Protein AF-A0A357AG56-F1 (afdb_monomer)

Foldseek 3Di:
DALVVLLQQLVVLVVVLVVLVVVLVVLVVVLVVLVVVQDDDDDDDPVSVVVNVVSVVVNVVSVVVSVVSVVVNVVSLVVNLVLLVPQPDPLLSLLSCCCRVVVDDLVVSCVVVVHDSVVSVVSPVVSSVSSRVVVVVD

Sequence (138 aa):
MTAKDFLKQYHDANLETDAKIEQIRRLHERATQTTQVITPDRVQSNGEQDKLSKIASEAVDLERELYDSLERLDQVRRQVSNAIEKIKSPTYRTLLELRYINENTWEEIAVKMHYHYRWVLELHGRALQEVEKLKTQH

Secondary structure (DSSP, 8-state):
--HHHHHHHHHHHHHHHHHHHHHHHHHHHHHHHHHHHH-SSS---HHHHHHHHHHHHHHHHHHHHHHHHHHHHHHHHHHHHHHHHT-S-HHHHHHHHHHHTS---HHHHHHHTT--HHHHHHHHHHHHHHHHHHHHT-

pLDDT: mean 90.55, std 11.66, range [50.31, 98.5]

Mean predicted aligned error: 5.81 Å

Solvent-accessible surface area (backbone atoms only — not comparable to full-atom values): 7592 Å² total; per-residue (Å²): 131,53,46,66,58,59,46,43,46,36,50,55,34,46,53,53,36,54,51,44,52,52,50,53,52,52,50,51,52,51,52,50,55,54,52,62,74,59,61,84,93,56,86,85,50,78,73,57,58,54,51,54,51,51,54,53,53,53,47,55,51,51,52,51,52,39,52,56,33,50,53,50,30,54,52,42,43,51,54,44,51,56,56,42,68,69,46,86,50,64,71,41,32,54,53,48,44,40,44,45,73,66,64,42,53,67,66,56,46,13,62,76,69,74,43,56,55,72,54,47,56,53,49,46,56,54,38,41,53,54,48,39,56,64,63,72,76,111

Nearest PDB structures (foldseek):
  1or7-assembly3_B  TM=4.246E-01  e=2.820E-01  Escherichia coli
  5dac-assembly1_B  TM=7.002E-01  e=2.884E+00  Thermochaetoides thermophila DSM 1495
  5m48-assembly1_A-2  TM=5.807E-01  e=3.044E+00  Saccharomyces cerevisiae S288C
  8cqn-assembly1_B  TM=5.072E-01  e=8.055E+00  Borreliella burgdorferi B31

Radius of gyration: 22.62 Å; Cα contacts (8 Å, |Δi|>4): 94; chains: 1; bounding box: 55×21×67 Å

Structure (mmCIF, N/CA/C/O backbone):
data_AF-A0A357AG56-F1
#
_entry.id   AF-A0A357AG56-F1
#
loop_
_atom_site.group_PDB
_atom_site.id
_atom_site.type_symbol
_atom_site.label_atom_id
_atom_site.label_alt_id
_atom_site.label_comp_id
_atom_site.label_asym_id
_atom_site.label_entity_id
_atom_site.label_seq_id
_atom_site.pdbx_PDB_ins_code
_atom_site.Cartn_x
_atom_site.Cartn_y
_atom_site.Cartn_z
_atom_site.occupancy
_atom_site.B_iso_or_equiv
_atom_site.auth_seq_id
_atom_site.auth_comp_id
_atom_site.auth_asym_id
_atom_site.auth_atom_id
_atom_site.pdbx_PDB_model_num
ATOM 1 N N . MET A 1 1 ? -6.177 2.379 -16.677 1.00 78.31 1 MET A N 1
ATOM 2 C CA . MET A 1 1 ? -5.391 2.152 -15.445 1.00 78.31 1 MET A CA 1
ATOM 3 C C . MET A 1 1 ? -3.940 1.916 -15.822 1.00 78.31 1 MET A C 1
ATOM 5 O O . MET A 1 1 ? -3.678 0.930 -16.507 1.00 78.31 1 MET A O 1
ATOM 9 N N . THR A 1 2 ? -3.022 2.790 -15.404 1.00 93.00 2 THR A N 1
ATOM 10 C CA . THR A 1 2 ? -1.588 2.636 -15.721 1.00 93.00 2 THR A CA 1
ATOM 11 C C . THR A 1 2 ? -0.961 1.474 -14.937 1.00 93.00 2 THR A C 1
ATOM 13 O O . THR A 1 2 ? -1.550 0.974 -13.975 1.00 93.00 2 THR A O 1
ATOM 16 N N . ALA A 1 3 ? 0.229 1.009 -15.326 1.00 93.38 3 ALA A N 1
ATOM 17 C CA . ALA A 1 3 ? 1.021 0.065 -14.533 1.00 93.38 3 ALA A CA 1
ATOM 18 C C . ALA A 1 3 ? 1.276 0.583 -13.110 1.00 93.38 3 ALA A C 1
ATOM 20 O O . ALA A 1 3 ? 1.138 -0.165 -12.147 1.00 93.38 3 ALA A O 1
ATOM 21 N N . LYS A 1 4 ? 1.580 1.879 -12.967 1.00 95.12 4 LYS A N 1
ATOM 22 C CA . LYS A 1 4 ? 1.810 2.503 -11.661 1.00 95.12 4 LYS A CA 1
ATOM 23 C C . LYS A 1 4 ? 0.557 2.469 -10.790 1.00 95.12 4 LYS A C 1
ATOM 25 O O . LYS A 1 4 ? 0.671 2.097 -9.627 1.00 95.12 4 LYS A O 1
ATOM 30 N N . ASP A 1 5 ? -0.602 2.827 -11.344 1.00 95.19 5 ASP A N 1
ATOM 31 C CA . ASP A 1 5 ? -1.872 2.804 -10.604 1.00 95.19 5 ASP A CA 1
ATOM 32 C C . ASP A 1 5 ? -2.223 1.381 -10.176 1.00 95.19 5 ASP A C 1
ATOM 34 O O . ASP A 1 5 ? -2.634 1.164 -9.046 1.00 95.19 5 ASP A O 1
ATOM 38 N N . PHE A 1 6 ? -2.003 0.403 -11.060 1.00 95.06 6 PHE A N 1
ATOM 39 C CA . PHE A 1 6 ? -2.217 -1.009 -10.753 1.00 95.06 6 PHE A CA 1
ATOM 40 C C . PHE A 1 6 ? -1.362 -1.480 -9.571 1.00 95.06 6 PHE A C 1
ATOM 42 O O . PHE A 1 6 ? -1.897 -2.031 -8.616 1.00 95.06 6 PHE A O 1
ATOM 49 N N . LEU A 1 7 ? -0.052 -1.222 -9.603 1.00 95.12 7 LEU A N 1
ATOM 50 C CA . LEU A 1 7 ? 0.849 -1.626 -8.520 1.00 95.12 7 LEU A CA 1
ATOM 51 C C . LEU A 1 7 ? 0.550 -0.881 -7.210 1.00 95.12 7 LEU A C 1
ATOM 53 O O . LEU A 1 7 ? 0.725 -1.437 -6.130 1.00 95.12 7 LEU A O 1
ATOM 57 N N . LYS A 1 8 ? 0.085 0.372 -7.295 1.00 95.62 8 LYS A N 1
ATOM 58 C CA . LYS A 1 8 ? -0.255 1.188 -6.124 1.00 95.62 8 LYS A CA 1
ATOM 59 C C . LYS A 1 8 ? -1.500 0.684 -5.382 1.00 95.62 8 LYS A C 1
ATOM 61 O O . LYS A 1 8 ? -1.611 0.953 -4.192 1.00 95.62 8 LYS A O 1
ATOM 66 N N . GLN A 1 9 ? -2.373 -0.100 -6.019 1.00 95.25 9 GLN A N 1
ATOM 67 C CA . GLN A 1 9 ? -3.568 -0.640 -5.356 1.00 95.25 9 GLN A CA 1
ATOM 68 C C . GLN A 1 9 ? -3.249 -1.383 -4.056 1.00 95.25 9 GLN A C 1
ATOM 70 O O . GLN A 1 9 ? -4.038 -1.314 -3.121 1.00 95.25 9 GLN A O 1
ATOM 75 N N . TYR A 1 10 ? -2.100 -2.066 -3.976 1.00 95.56 10 TYR A N 1
ATOM 76 C CA . TYR A 1 10 ? -1.690 -2.730 -2.739 1.00 95.56 10 TYR A CA 1
ATOM 77 C C . TYR A 1 10 ? -1.470 -1.726 -1.604 1.00 95.56 10 TYR A C 1
ATOM 79 O O . TYR A 1 10 ? -2.005 -1.910 -0.519 1.00 95.56 10 TYR A O 1
ATOM 87 N N . HIS A 1 11 ? -0.743 -0.640 -1.873 1.00 93.75 11 HIS A N 1
ATOM 88 C CA . HIS A 1 11 ? -0.506 0.421 -0.895 1.00 93.75 11 HIS A CA 1
ATOM 89 C C . HIS A 1 11 ? -1.814 1.082 -0.447 1.00 93.75 11 HIS A C 1
ATOM 91 O O . HIS A 1 11 ? -2.025 1.298 0.741 1.00 93.75 11 HIS A O 1
ATOM 97 N N . ASP A 1 12 ? -2.715 1.368 -1.391 1.00 94.38 12 ASP A N 1
ATOM 98 C CA . ASP A 1 12 ? -4.001 1.991 -1.072 1.00 94.38 12 ASP A CA 1
ATOM 99 C C . ASP A 1 12 ? -4.884 1.043 -0.221 1.00 94.38 12 ASP A C 1
ATOM 101 O O . ASP A 1 12 ? -5.502 1.484 0.747 1.00 94.38 12 ASP A O 1
ATOM 105 N N . ALA A 1 13 ? -4.890 -0.265 -0.515 1.00 95.56 13 ALA A N 1
ATOM 106 C CA . ALA A 1 13 ? -5.589 -1.275 0.289 1.00 95.56 13 ALA A CA 1
ATOM 107 C C . ALA A 1 13 ? -4.956 -1.477 1.680 1.00 95.56 13 ALA A C 1
ATOM 109 O O . ALA A 1 13 ? -5.668 -1.713 2.661 1.00 95.56 13 ALA A O 1
ATOM 110 N N . ASN A 1 14 ? -3.629 -1.371 1.777 1.00 95.19 14 ASN A N 1
ATOM 111 C CA . ASN A 1 14 ? -2.909 -1.455 3.045 1.00 95.19 14 ASN A CA 1
ATOM 112 C C . ASN A 1 14 ? -3.276 -0.265 3.943 1.00 95.19 14 ASN A C 1
ATOM 114 O O . ASN A 1 14 ? -3.687 -0.451 5.084 1.00 95.19 14 ASN A O 1
ATOM 118 N N . LEU A 1 15 ? -3.276 0.948 3.379 1.00 94.56 15 LEU A N 1
ATOM 119 C CA . LEU A 1 15 ? -3.680 2.164 4.084 1.00 94.56 15 LEU A CA 1
ATOM 120 C C . LEU A 1 15 ? -5.143 2.115 4.560 1.00 94.56 15 LEU A C 1
ATOM 122 O O . LEU A 1 15 ? -5.448 2.581 5.657 1.00 94.56 15 LEU A O 1
ATOM 126 N N . GLU A 1 16 ? -6.054 1.551 3.758 1.00 95.12 16 GLU A N 1
ATOM 127 C CA . GLU A 1 16 ? -7.451 1.329 4.168 1.00 95.12 16 GLU A CA 1
ATOM 128 C C . GLU A 1 16 ? -7.534 0.393 5.385 1.00 95.12 16 GLU A C 1
ATOM 130 O O . GLU A 1 16 ? -8.270 0.663 6.336 1.00 95.12 16 GLU A O 1
ATOM 135 N N . THR A 1 17 ? -6.753 -0.689 5.368 1.00 96.75 17 THR A N 1
ATOM 136 C CA . THR A 1 17 ? -6.686 -1.666 6.463 1.00 96.75 17 THR A CA 1
ATOM 137 C C . THR A 1 17 ? -6.147 -1.019 7.740 1.00 96.75 17 THR A C 1
ATOM 139 O O . THR A 1 17 ? -6.773 -1.132 8.795 1.00 96.75 17 THR A O 1
ATOM 142 N N . ASP A 1 18 ? -5.050 -0.267 7.643 1.00 96.44 18 ASP A N 1
ATOM 143 C CA . ASP A 1 18 ? -4.455 0.455 8.773 1.00 96.44 18 ASP A CA 1
ATOM 144 C C . ASP A 1 18 ? -5.419 1.487 9.371 1.00 96.44 18 ASP A C 1
ATOM 146 O O . ASP A 1 18 ? -5.539 1.610 10.594 1.00 96.44 18 ASP A O 1
ATOM 150 N N . ALA A 1 19 ? -6.161 2.203 8.520 1.00 96.12 19 ALA A N 1
ATOM 151 C CA . ALA A 1 19 ? -7.167 3.158 8.972 1.00 96.12 19 ALA A CA 1
ATOM 152 C C . ALA A 1 19 ? -8.278 2.474 9.785 1.00 96.12 19 ALA A C 1
ATOM 154 O O . ALA A 1 19 ? -8.673 2.994 10.832 1.00 96.12 19 ALA A O 1
ATOM 155 N N . LYS A 1 20 ? -8.747 1.295 9.354 1.00 96.00 20 LYS A N 1
ATOM 156 C CA . LYS A 1 20 ? -9.758 0.509 10.083 1.00 96.00 20 LYS A CA 1
ATOM 157 C C . LYS A 1 20 ? -9.235 -0.028 11.413 1.00 96.00 20 LYS A C 1
ATOM 159 O O . LYS A 1 20 ? -9.937 0.051 12.422 1.00 96.00 20 LYS A O 1
ATOM 164 N N . ILE A 1 21 ? -7.988 -0.500 11.453 1.00 96.12 21 ILE A N 1
ATOM 165 C CA . ILE A 1 21 ? -7.332 -0.920 12.703 1.00 96.12 21 ILE A CA 1
ATOM 166 C C . ILE A 1 21 ? -7.296 0.244 13.704 1.00 96.12 21 ILE A C 1
ATOM 168 O O . ILE A 1 21 ? -7.650 0.073 14.873 1.00 96.12 21 ILE A O 1
ATOM 172 N N . GLU A 1 22 ? -6.927 1.445 13.253 1.00 96.44 22 GLU A N 1
ATOM 173 C CA . GLU A 1 22 ? -6.896 2.631 14.112 1.00 96.44 22 GLU A CA 1
ATOM 174 C C . GLU A 1 22 ? -8.299 3.057 14.575 1.00 96.44 22 GLU A C 1
ATOM 176 O O . GLU A 1 22 ? -8.468 3.474 15.724 1.00 96.44 22 GLU A O 1
ATOM 181 N N . GLN A 1 23 ? -9.323 2.927 13.727 1.00 95.50 23 GLN A N 1
ATOM 182 C CA . GLN A 1 23 ? -10.715 3.185 14.113 1.00 95.50 23 GLN A CA 1
ATOM 183 C C . GLN A 1 23 ? -11.177 2.245 15.233 1.00 95.50 23 GLN A C 1
ATOM 185 O O . GLN A 1 23 ? -11.703 2.719 16.243 1.00 95.50 23 GLN A O 1
ATOM 190 N N . ILE A 1 24 ? -10.911 0.940 15.109 1.00 94.44 24 ILE A N 1
ATOM 191 C CA . ILE A 1 24 ? -11.213 -0.053 16.153 1.00 94.44 24 ILE A CA 1
ATOM 192 C C . ILE A 1 24 ? -10.452 0.277 17.443 1.00 94.44 24 ILE A 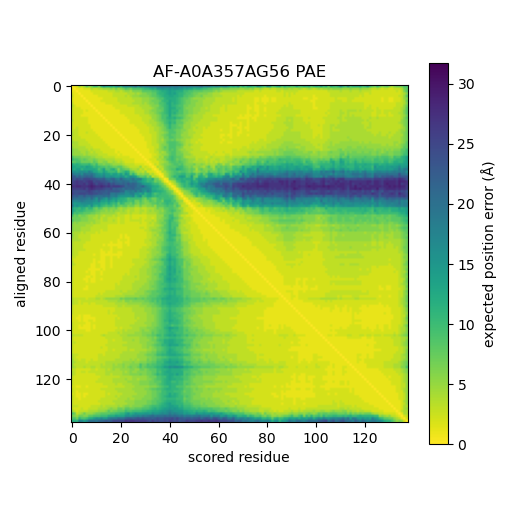C 1
ATOM 194 O O . ILE A 1 24 ? -11.031 0.267 18.532 1.00 94.44 24 ILE A O 1
ATOM 198 N N . ARG A 1 25 ? -9.169 0.653 17.341 1.00 94.31 25 ARG A N 1
ATOM 199 C CA . ARG A 1 25 ? -8.357 1.053 18.502 1.00 94.31 25 ARG A CA 1
ATOM 200 C C . ARG A 1 25 ? -8.993 2.223 19.259 1.00 94.31 25 ARG A C 1
ATOM 202 O O . ARG A 1 25 ? -9.168 2.146 20.475 1.00 94.31 25 ARG A O 1
ATOM 209 N N . ARG A 1 26 ? -9.400 3.279 18.548 1.00 94.12 26 ARG A N 1
ATOM 210 C CA . ARG A 1 26 ? -10.078 4.451 19.136 1.00 94.12 26 ARG A CA 1
ATOM 211 C C . ARG A 1 26 ? -11.436 4.101 19.734 1.00 94.12 26 ARG A C 1
ATOM 213 O O . ARG A 1 26 ? -11.817 4.651 20.769 1.00 94.12 26 ARG A O 1
ATOM 220 N N . LEU A 1 27 ? -12.167 3.183 19.107 1.00 92.88 27 LEU A N 1
ATOM 221 C CA . LEU A 1 27 ? -13.444 2.709 19.624 1.00 92.88 27 LEU A CA 1
ATOM 222 C C . LEU A 1 27 ? -13.269 2.004 20.977 1.00 92.88 27 LEU A C 1
ATOM 224 O O . LEU A 1 27 ? -14.014 2.296 21.916 1.00 92.88 27 LEU A O 1
ATOM 228 N N . HIS A 1 28 ? -12.249 1.152 21.113 1.00 89.25 28 HIS A N 1
ATOM 229 C CA . HIS A 1 28 ? -11.907 0.493 22.378 1.00 89.25 28 HIS A CA 1
ATOM 230 C C . HIS A 1 28 ? -11.472 1.480 23.471 1.00 89.25 28 HIS A C 1
ATOM 232 O O . HIS A 1 28 ? -11.885 1.345 24.629 1.00 89.25 28 HIS A O 1
ATOM 238 N N . GLU A 1 29 ? -10.699 2.511 23.123 1.00 90.31 29 GLU A N 1
ATOM 239 C CA . GLU A 1 29 ? -10.358 3.592 24.056 1.00 90.31 29 GLU A CA 1
ATOM 240 C C . GLU A 1 29 ? -11.621 4.300 24.575 1.00 90.31 29 GLU A C 1
ATOM 242 O O . GLU A 1 29 ? -11.786 4.478 25.786 1.00 90.31 29 GLU A O 1
ATOM 247 N N . ARG A 1 30 ? -12.566 4.625 23.681 1.00 87.88 30 ARG A N 1
ATOM 248 C CA . ARG A 1 30 ? -13.851 5.247 24.044 1.00 87.88 30 ARG A CA 1
ATOM 249 C C . ARG A 1 30 ? -14.714 4.335 24.920 1.00 87.88 30 ARG A C 1
ATOM 251 O O . ARG A 1 30 ? -15.334 4.812 25.874 1.00 87.88 30 ARG A O 1
ATOM 258 N N . ALA A 1 31 ? -14.756 3.036 24.622 1.00 84.69 31 ALA A N 1
ATOM 259 C CA . ALA A 1 31 ? -15.493 2.046 25.410 1.00 84.69 31 ALA A CA 1
ATOM 260 C C . ALA A 1 31 ? -14.959 1.967 26.850 1.00 84.69 31 ALA A C 1
ATOM 262 O O . ALA A 1 31 ? -15.725 1.987 27.818 1.00 84.69 31 ALA A O 1
ATOM 263 N N . THR A 1 32 ? -13.632 1.961 26.991 1.00 82.81 32 THR A N 1
ATOM 264 C CA . THR A 1 32 ? -12.938 1.925 28.284 1.00 82.81 32 THR A CA 1
ATOM 265 C C . THR A 1 32 ? -13.226 3.179 29.107 1.00 82.81 32 THR A C 1
ATOM 267 O O . THR A 1 32 ? -13.623 3.074 30.267 1.00 82.81 32 THR A O 1
ATOM 270 N N . GLN A 1 33 ? -13.104 4.366 28.502 1.00 81.94 33 GLN A N 1
ATOM 271 C CA . GLN A 1 33 ? -13.438 5.638 29.156 1.00 81.94 33 GLN A CA 1
ATOM 272 C C . GLN A 1 33 ? -14.901 5.677 29.610 1.00 81.94 33 GLN A C 1
ATOM 274 O O . GLN A 1 33 ? -15.194 6.071 30.735 1.00 81.94 33 GLN A O 1
ATOM 279 N N . THR A 1 34 ? -15.821 5.217 28.758 1.00 75.06 34 THR A N 1
ATOM 280 C CA . THR A 1 34 ? -17.255 5.167 29.078 1.00 75.06 34 THR A CA 1
ATOM 281 C C . THR A 1 34 ? -17.521 4.250 30.273 1.00 75.06 34 THR A C 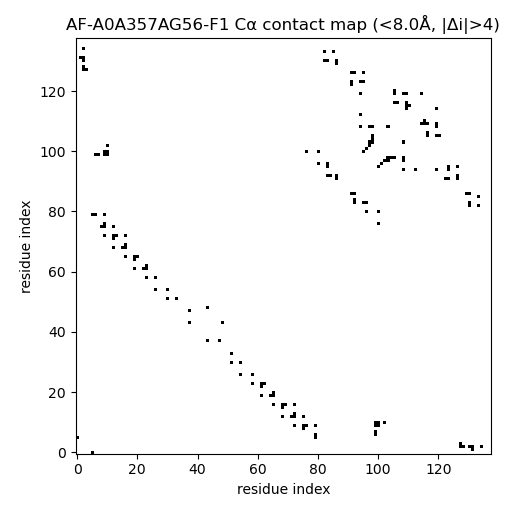1
ATOM 283 O O . THR A 1 34 ? -18.278 4.612 31.166 1.00 75.06 34 THR A O 1
ATOM 286 N N . THR A 1 35 ? -16.853 3.097 30.334 1.00 72.88 35 THR A N 1
ATOM 287 C CA . THR A 1 35 ? -17.012 2.123 31.426 1.00 72.88 35 THR A CA 1
ATOM 288 C C . THR A 1 35 ? -16.483 2.668 32.755 1.00 72.88 35 THR A C 1
ATOM 290 O O . THR A 1 35 ? -17.156 2.537 33.774 1.00 72.88 35 THR A O 1
ATOM 293 N N . GLN A 1 36 ? -15.331 3.352 32.749 1.00 71.00 36 GLN A N 1
ATOM 294 C CA . GLN A 1 36 ? -14.766 3.988 33.949 1.00 71.00 36 GLN A CA 1
ATOM 295 C C . GLN A 1 36 ? -15.692 5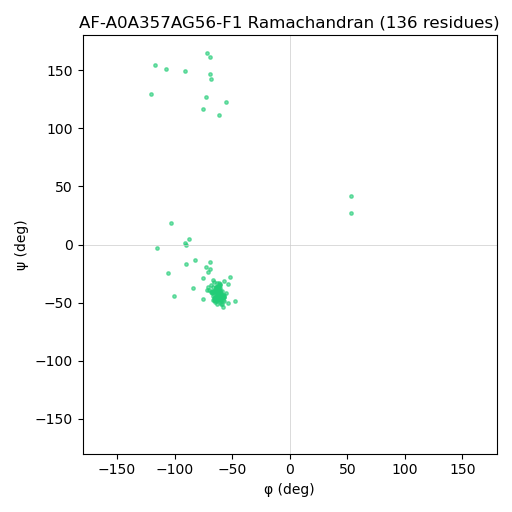.057 34.548 1.00 71.00 36 GLN A C 1
ATOM 297 O O . GLN A 1 36 ? -15.755 5.192 35.766 1.00 71.00 36 GLN A O 1
ATOM 302 N N . VAL A 1 37 ? -16.440 5.785 33.712 1.00 65.69 37 VAL A N 1
ATOM 303 C CA . VAL A 1 37 ? -17.412 6.800 34.162 1.00 65.69 37 VAL A CA 1
ATOM 304 C C . VAL A 1 37 ? -18.657 6.174 34.818 1.00 65.69 37 VAL A C 1
ATOM 306 O O . VAL A 1 37 ? -19.317 6.840 35.615 1.00 65.69 37 VAL A O 1
ATOM 309 N N . ILE A 1 38 ? -18.981 4.912 34.512 1.00 65.56 38 ILE A N 1
ATOM 310 C CA . ILE A 1 38 ? -20.236 4.249 34.918 1.00 65.56 38 ILE A CA 1
ATOM 311 C C . ILE A 1 38 ? -20.127 3.512 36.282 1.00 65.56 38 ILE A C 1
ATOM 313 O O . ILE A 1 38 ? -21.150 3.233 36.902 1.00 65.56 38 ILE A O 1
ATOM 317 N N . THR A 1 39 ? -18.933 3.230 36.818 1.00 58.44 39 THR A N 1
ATOM 318 C CA . THR A 1 39 ? -18.731 2.485 38.096 1.00 58.44 39 THR A CA 1
ATOM 319 C C . THR A 1 39 ? -18.255 3.356 39.280 1.00 58.44 39 THR A C 1
ATOM 321 O O . THR A 1 39 ? -17.479 4.275 39.026 1.00 58.44 39 THR A O 1
ATOM 324 N N . PRO A 1 40 ? -18.555 3.055 40.577 1.00 51.28 40 PRO A N 1
ATOM 325 C CA . PRO A 1 40 ? -19.537 2.121 41.158 1.00 51.28 40 PRO A CA 1
ATOM 326 C C . PRO A 1 40 ? -20.679 2.774 41.983 1.00 51.28 40 PRO A C 1
ATOM 328 O O . PRO A 1 40 ? -21.559 2.053 42.435 1.00 51.28 40 PRO A O 1
ATOM 331 N N . ASP A 1 41 ? -20.709 4.096 42.190 1.00 55.41 41 ASP A N 1
ATOM 332 C CA . ASP A 1 41 ? -21.642 4.744 43.145 1.00 55.41 41 ASP A CA 1
ATOM 333 C C . ASP A 1 41 ? -22.852 5.435 42.474 1.00 55.41 41 ASP A C 1
ATOM 335 O O . ASP A 1 41 ? -23.497 6.321 43.035 1.00 55.41 41 ASP A O 1
ATOM 339 N N . ARG A 1 42 ? -23.155 5.074 41.219 1.00 56.22 42 ARG A N 1
ATOM 340 C CA . ARG A 1 42 ? -24.267 5.646 40.445 1.00 56.22 42 ARG A CA 1
ATOM 341 C C . ARG A 1 42 ? -25.263 4.572 40.032 1.00 56.22 42 ARG A C 1
ATOM 343 O O . ARG A 1 42 ? -24.900 3.553 39.454 1.00 56.22 42 ARG A O 1
ATOM 350 N N . VAL A 1 43 ? -26.539 4.837 40.309 1.00 60.44 43 VAL A N 1
ATOM 351 C CA . VAL A 1 43 ? -27.670 4.041 39.821 1.00 60.44 43 VAL A CA 1
ATOM 352 C C . VAL A 1 43 ? -27.650 4.105 38.292 1.00 60.44 43 VAL A C 1
ATOM 354 O O . VAL A 1 43 ? -27.850 5.181 37.728 1.00 60.44 43 VAL A O 1
ATOM 357 N N . GLN A 1 44 ? -27.356 2.980 37.632 1.00 58.88 44 GLN A N 1
ATOM 358 C CA . GLN A 1 44 ? -27.295 2.901 36.170 1.00 58.88 44 GLN A CA 1
ATOM 359 C C . GLN A 1 44 ? -28.614 3.389 35.565 1.00 58.88 44 GLN A C 1
ATOM 361 O O . GLN A 1 44 ? -29.685 2.861 35.868 1.00 58.88 44 GLN A O 1
ATOM 366 N N . SER A 1 45 ? -28.539 4.401 34.703 1.00 63.12 45 SER A N 1
ATOM 367 C CA . SER A 1 45 ? -29.708 4.900 33.971 1.00 63.12 45 SER A CA 1
ATOM 368 C C . SER A 1 45 ? -29.846 4.178 32.623 1.00 63.12 45 SER A C 1
ATOM 370 O O . SER A 1 45 ? -28.843 3.825 32.002 1.00 63.12 45 SER A O 1
ATOM 372 N N . ASN A 1 46 ? -31.074 3.994 32.114 1.00 66.38 46 ASN A N 1
ATOM 373 C CA . ASN A 1 46 ? -31.316 3.326 30.818 1.00 66.38 46 ASN A CA 1
ATOM 374 C C . ASN A 1 46 ? -30.497 3.917 29.647 1.00 66.38 46 ASN A C 1
ATOM 376 O O . ASN A 1 46 ? -30.177 3.206 28.698 1.00 66.38 46 ASN A O 1
ATOM 380 N N . GLY A 1 47 ? -30.133 5.204 29.705 1.00 68.69 47 GLY A N 1
ATOM 381 C CA . GLY A 1 47 ? -29.330 5.862 28.669 1.00 68.69 47 GLY A CA 1
ATOM 382 C C . GLY A 1 47 ? -27.850 5.457 28.644 1.00 68.69 47 GLY A C 1
ATOM 383 O O . GLY A 1 47 ? -27.185 5.666 27.632 1.00 68.69 47 GLY A O 1
ATOM 384 N N . GLU A 1 48 ? -27.307 4.891 29.723 1.00 69.88 48 GLU A N 1
ATOM 385 C CA . GLU A 1 48 ? -25.911 4.431 29.785 1.00 69.88 48 GLU A CA 1
ATOM 386 C C . GLU A 1 48 ? -25.748 3.023 29.200 1.00 69.88 48 GLU A C 1
ATOM 388 O O . GLU A 1 48 ? -24.787 2.773 28.470 1.00 69.88 48 GLU A O 1
ATOM 393 N N . GLN A 1 49 ? -26.722 2.134 29.424 1.00 71.25 49 GLN A N 1
ATOM 394 C CA . GLN A 1 49 ? -26.755 0.808 28.793 1.00 71.25 49 GLN A CA 1
ATOM 395 C C . GLN A 1 49 ? -26.901 0.903 27.265 1.00 71.25 49 GLN A C 1
ATOM 397 O O . GLN A 1 49 ? -26.215 0.189 26.535 1.00 71.25 49 GLN A O 1
ATOM 402 N N . ASP A 1 50 ? -27.720 1.838 26.772 1.00 80.38 50 ASP A N 1
ATOM 403 C CA . ASP A 1 50 ? -27.892 2.088 25.334 1.00 80.38 50 ASP A CA 1
ATOM 404 C C . ASP A 1 50 ? -26.584 2.557 24.660 1.00 80.38 50 ASP A C 1
ATOM 406 O O . ASP A 1 50 ? -26.248 2.127 23.557 1.00 80.38 50 ASP A O 1
ATOM 410 N N . LYS A 1 51 ? -25.775 3.379 25.345 1.00 80.00 51 LYS A N 1
ATOM 411 C CA . LYS A 1 51 ? -24.461 3.816 24.836 1.00 80.00 51 LYS A CA 1
ATOM 412 C C . LYS A 1 51 ? -23.474 2.660 24.707 1.00 80.00 51 LYS A C 1
ATOM 414 O O . LYS A 1 51 ? -22.796 2.562 23.687 1.00 80.00 51 LYS A O 1
ATOM 419 N N . LEU A 1 52 ? -23.395 1.792 25.717 1.00 83.31 52 LEU A N 1
ATOM 420 C CA . LEU A 1 52 ? -22.522 0.616 25.673 1.00 83.31 52 LEU A CA 1
ATOM 421 C C . LEU A 1 52 ? -22.960 -0.364 24.575 1.00 83.31 52 LEU A C 1
ATOM 423 O O . LEU A 1 52 ? -22.115 -0.872 23.843 1.00 83.31 52 LEU A O 1
ATOM 427 N N . SER A 1 53 ? -24.270 -0.564 24.400 1.00 85.50 53 SER A N 1
ATOM 428 C CA . SER A 1 53 ? -24.812 -1.395 23.318 1.00 85.50 53 SER A CA 1
ATOM 429 C C . SER A 1 53 ? -24.479 -0.837 21.928 1.00 85.50 53 SER A C 1
ATOM 431 O O . SER A 1 53 ? -24.048 -1.594 21.060 1.00 85.50 53 SER A O 1
ATOM 433 N N . LYS A 1 54 ? -24.591 0.482 21.726 1.00 88.19 54 LYS A N 1
ATOM 434 C CA . LYS A 1 54 ? -24.205 1.144 20.466 1.00 88.19 54 LYS A CA 1
ATOM 435 C C . LYS A 1 54 ? -22.722 0.983 20.149 1.00 88.19 54 LYS A C 1
ATOM 437 O O . LYS A 1 54 ? -22.382 0.648 19.021 1.00 88.19 54 LYS A O 1
ATOM 442 N N . ILE A 1 55 ? -21.855 1.175 21.145 1.00 88.56 55 ILE A N 1
ATOM 443 C CA . ILE A 1 55 ? -20.405 0.982 20.997 1.00 88.56 55 ILE A CA 1
ATOM 444 C C . ILE A 1 55 ? -20.086 -0.467 20.606 1.00 88.56 55 ILE A C 1
ATOM 446 O O . ILE A 1 55 ? -19.247 -0.687 19.739 1.00 88.56 55 ILE A O 1
ATOM 450 N N . ALA A 1 56 ? -20.765 -1.447 21.210 1.00 87.12 56 ALA A N 1
ATOM 451 C CA . ALA A 1 56 ? -20.575 -2.856 20.877 1.00 87.12 56 ALA A CA 1
ATOM 452 C C . ALA A 1 56 ? -21.034 -3.188 19.446 1.00 87.12 56 ALA A C 1
ATOM 454 O O . ALA A 1 56 ? -20.337 -3.913 18.743 1.00 87.12 56 ALA A O 1
ATOM 455 N N . SER A 1 57 ? -22.166 -2.638 18.993 1.00 92.81 57 SER A N 1
ATOM 456 C CA . SER A 1 57 ? -22.625 -2.815 17.606 1.00 92.81 57 SER A CA 1
ATOM 457 C C . SER A 1 57 ? -21.633 -2.222 16.605 1.00 92.81 57 SER A C 1
ATOM 459 O O . SER A 1 57 ? -21.264 -2.890 15.646 1.00 92.81 57 SER A O 1
ATOM 461 N N . GLU A 1 58 ? -21.155 -1.001 16.862 1.00 93.75 58 GLU A N 1
ATOM 462 C CA . GLU A 1 58 ? -20.162 -0.327 16.017 1.00 93.75 58 GLU A CA 1
ATOM 463 C C . GLU A 1 58 ? -18.852 -1.126 15.933 1.00 93.75 58 GLU A C 1
ATOM 465 O O . GLU A 1 58 ? -18.229 -1.178 14.877 1.00 93.75 58 GLU A O 1
ATOM 470 N N . ALA A 1 59 ? -18.454 -1.797 17.021 1.00 90.88 59 ALA A N 1
ATOM 471 C CA . ALA A 1 59 ? -17.265 -2.646 17.032 1.00 90.88 59 ALA A CA 1
ATOM 472 C C . ALA A 1 59 ? -17.428 -3.856 16.110 1.00 90.88 59 ALA A C 1
ATOM 474 O O . ALA A 1 59 ? -16.556 -4.109 15.286 1.00 90.88 59 ALA A O 1
ATOM 475 N N . VAL A 1 60 ? -18.563 -4.556 16.199 1.00 93.50 60 VAL A N 1
ATOM 476 C CA . VAL A 1 60 ? -18.853 -5.718 15.343 1.00 93.50 60 VAL A CA 1
ATOM 477 C C . VAL A 1 60 ? -18.874 -5.328 13.862 1.00 93.50 60 VAL A C 1
ATOM 479 O O . VAL A 1 60 ? -18.371 -6.078 13.022 1.00 93.50 60 VAL A O 1
ATOM 482 N N . ASP A 1 61 ? -19.434 -4.163 13.536 1.00 95.62 61 ASP A N 1
ATOM 483 C CA . ASP A 1 61 ? -19.479 -3.665 12.160 1.00 95.62 61 ASP A CA 1
ATOM 484 C C . ASP A 1 61 ? -18.070 -3.326 11.641 1.00 95.62 61 ASP A C 1
ATOM 486 O O . ASP A 1 61 ? -17.677 -3.812 10.579 1.00 95.62 61 ASP A O 1
ATOM 490 N N . LEU A 1 62 ? -17.265 -2.586 12.416 1.00 95.38 62 LEU A N 1
ATOM 491 C CA . LEU A 1 62 ? -15.882 -2.259 12.045 1.00 95.38 62 LEU A CA 1
ATOM 492 C C . LEU A 1 62 ? -14.984 -3.498 11.940 1.00 95.38 62 LEU A C 1
ATOM 494 O O . LEU A 1 62 ? -14.136 -3.567 11.051 1.00 95.38 62 LEU A O 1
ATOM 498 N N . GLU A 1 63 ? -15.159 -4.488 12.817 1.00 94.00 63 GLU A N 1
ATOM 499 C CA . GLU A 1 63 ? -14.426 -5.755 12.743 1.00 94.00 63 GLU A CA 1
ATOM 500 C C . GLU A 1 63 ? -14.752 -6.506 11.452 1.00 94.00 63 GLU A C 1
ATOM 502 O O . GLU A 1 63 ? -13.840 -6.981 10.774 1.00 94.00 63 GLU A O 1
ATOM 507 N N . ARG A 1 64 ? -16.032 -6.572 11.062 1.00 97.00 64 ARG A N 1
ATOM 508 C CA . ARG A 1 64 ? -16.437 -7.167 9.781 1.00 97.00 64 ARG A CA 1
ATOM 509 C C . ARG A 1 64 ? -15.804 -6.432 8.604 1.00 97.00 64 ARG A C 1
ATOM 511 O O . ARG A 1 64 ? -15.216 -7.064 7.732 1.00 97.00 64 ARG A O 1
ATOM 518 N N . GLU A 1 65 ? -15.874 -5.107 8.604 1.00 97.00 65 GLU A N 1
ATOM 519 C CA . GLU A 1 65 ? -15.261 -4.293 7.559 1.00 97.00 65 GLU A CA 1
ATOM 520 C C . GLU A 1 65 ? -13.736 -4.458 7.492 1.00 97.00 65 GLU A C 1
ATOM 522 O O . GLU A 1 65 ? -13.160 -4.357 6.404 1.00 97.00 65 GLU A O 1
ATOM 527 N N . LEU A 1 66 ? -13.069 -4.686 8.629 1.00 96.81 66 LEU A N 1
ATOM 528 C CA . LEU A 1 66 ? -11.641 -4.988 8.679 1.00 96.81 66 LEU A CA 1
ATOM 529 C C . LEU A 1 66 ? -11.344 -6.344 8.031 1.00 96.81 66 LEU A C 1
ATOM 531 O O . LEU A 1 66 ? -10.404 -6.429 7.242 1.00 96.81 66 LEU A O 1
ATOM 535 N N . TYR A 1 67 ? -12.140 -7.381 8.312 1.00 96.81 67 TYR A N 1
ATOM 536 C CA . TYR A 1 67 ? -11.988 -8.682 7.651 1.00 96.81 67 TYR A CA 1
ATOM 537 C C . TYR A 1 67 ? -12.108 -8.559 6.127 1.00 96.81 67 TYR A C 1
ATOM 539 O O . TYR A 1 67 ? -11.241 -9.063 5.412 1.00 96.81 67 TYR A O 1
ATOM 547 N N . ASP A 1 68 ? -13.100 -7.816 5.634 1.00 97.12 68 ASP A N 1
ATOM 548 C CA . ASP A 1 68 ? -13.278 -7.580 4.196 1.00 97.12 68 ASP A CA 1
ATOM 549 C C . ASP A 1 68 ? -12.083 -6.819 3.584 1.00 97.12 68 ASP A C 1
ATOM 551 O O . ASP A 1 68 ? -11.651 -7.102 2.462 1.00 97.12 68 ASP A O 1
ATOM 555 N N . SER A 1 69 ? -11.516 -5.850 4.315 1.00 96.31 69 SER A N 1
ATOM 556 C CA . SER A 1 69 ? -10.306 -5.134 3.884 1.00 96.31 69 SER A CA 1
ATOM 557 C C . SER A 1 69 ? -9.071 -6.027 3.859 1.00 96.31 69 SER A C 1
ATOM 559 O O . SER A 1 69 ? -8.296 -5.939 2.909 1.00 96.31 69 SER A O 1
ATOM 561 N N . LEU A 1 70 ? -8.900 -6.914 4.842 1.00 96.56 70 LEU A N 1
ATOM 562 C CA . LEU A 1 70 ? -7.799 -7.879 4.878 1.00 96.56 70 LEU A CA 1
ATOM 563 C C . LEU A 1 70 ? -7.884 -8.879 3.720 1.00 96.56 70 LEU A C 1
ATOM 565 O O . LEU A 1 70 ? -6.866 -9.183 3.095 1.00 96.56 70 LEU A O 1
ATOM 569 N N . GLU A 1 71 ? -9.087 -9.358 3.394 1.00 97.50 71 GLU A N 1
ATOM 570 C CA . GLU A 1 71 ? -9.298 -10.235 2.240 1.00 97.50 71 GLU A CA 1
ATOM 571 C C . GLU A 1 71 ? -8.952 -9.516 0.930 1.00 97.50 71 GLU A C 1
ATOM 573 O O . GLU A 1 71 ? -8.190 -10.037 0.107 1.00 97.50 71 GLU A O 1
ATOM 578 N N . ARG A 1 72 ? -9.431 -8.276 0.763 1.00 96.06 72 ARG A N 1
ATOM 579 C CA . ARG A 1 72 ? -9.085 -7.437 -0.392 1.00 96.06 72 ARG A CA 1
ATOM 580 C C . ARG A 1 72 ? -7.581 -7.187 -0.476 1.00 96.06 72 ARG A C 1
ATOM 582 O O . ARG A 1 72 ? -7.014 -7.272 -1.566 1.00 96.06 72 ARG A O 1
ATOM 589 N N . LEU A 1 73 ? -6.931 -6.902 0.649 1.00 96.38 73 LEU A N 1
ATOM 590 C CA . LEU A 1 73 ? -5.491 -6.683 0.717 1.00 96.38 73 LEU A CA 1
ATOM 591 C C . LEU A 1 73 ? -4.723 -7.925 0.253 1.00 96.38 73 LEU A C 1
ATOM 593 O O . LEU A 1 73 ? -3.850 -7.799 -0.606 1.00 96.38 73 LEU A O 1
ATOM 597 N N . ASP A 1 74 ? -5.062 -9.126 0.740 1.00 96.94 74 ASP A N 1
ATOM 598 C CA . ASP A 1 74 ? -4.397 -10.359 0.293 1.00 96.94 74 ASP A CA 1
ATOM 599 C C . ASP A 1 74 ? -4.654 -10.639 -1.195 1.00 96.94 74 ASP A C 1
ATOM 601 O O . ASP A 1 74 ? -3.730 -11.011 -1.926 1.00 96.94 74 ASP A O 1
ATOM 605 N N . GLN A 1 75 ? -5.875 -10.397 -1.679 1.00 97.19 75 GLN A N 1
ATOM 606 C CA . GLN A 1 75 ? -6.206 -10.542 -3.094 1.00 97.19 75 GLN A CA 1
ATOM 607 C C . GLN A 1 75 ? -5.351 -9.615 -3.971 1.00 97.19 75 GLN A C 1
ATOM 609 O O . GLN A 1 75 ? -4.722 -10.074 -4.930 1.00 97.19 75 GLN A O 1
ATOM 614 N N . VAL A 1 76 ? -5.302 -8.322 -3.642 1.00 96.19 76 VAL A N 1
ATOM 615 C CA . VAL A 1 76 ? -4.529 -7.325 -4.394 1.00 96.19 76 VAL A CA 1
ATOM 616 C C . VAL A 1 76 ? -3.035 -7.622 -4.298 1.00 96.19 76 VAL A C 1
ATOM 618 O O . VAL A 1 76 ? -2.343 -7.586 -5.316 1.00 96.19 76 VAL A O 1
ATOM 621 N N . ARG A 1 77 ? -2.537 -8.009 -3.117 1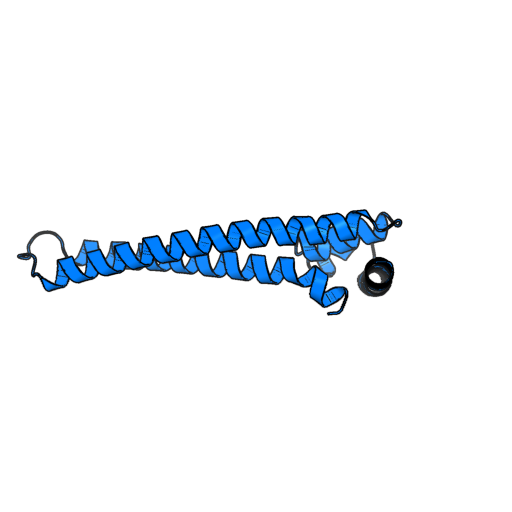.00 95.94 77 ARG A N 1
ATOM 622 C CA . ARG A 1 77 ? -1.147 -8.440 -2.922 1.00 95.94 77 ARG A CA 1
ATOM 623 C C . ARG A 1 77 ? -0.777 -9.555 -3.889 1.00 95.94 77 ARG A C 1
ATOM 625 O O . ARG A 1 77 ? 0.210 -9.430 -4.605 1.00 95.94 77 ARG A O 1
ATOM 632 N N . ARG A 1 78 ? -1.591 -10.615 -3.973 1.00 96.69 78 ARG A N 1
ATOM 633 C CA . ARG A 1 78 ? -1.358 -11.731 -4.906 1.00 96.69 78 ARG A CA 1
ATOM 634 C C . ARG A 1 78 ? -1.363 -11.272 -6.357 1.00 96.69 78 ARG A C 1
ATOM 636 O O . ARG A 1 78 ? -0.503 -11.693 -7.123 1.00 96.69 78 ARG A O 1
ATOM 643 N N . GLN A 1 79 ? -2.305 -10.416 -6.751 1.00 95.56 79 GLN A N 1
ATOM 644 C CA . GLN A 1 79 ? -2.361 -9.893 -8.120 1.00 95.56 79 GLN A CA 1
ATOM 645 C C . GLN A 1 79 ? -1.099 -9.102 -8.480 1.00 95.56 79 GLN A C 1
ATOM 647 O O . GLN A 1 79 ? -0.512 -9.331 -9.540 1.00 95.56 79 GLN A O 1
ATOM 652 N N . VAL A 1 80 ? -0.666 -8.205 -7.591 1.00 95.62 80 VAL A N 1
ATOM 653 C CA . VAL A 1 80 ? 0.534 -7.383 -7.773 1.00 95.62 80 VAL A CA 1
ATOM 654 C C . VAL A 1 80 ? 1.791 -8.257 -7.793 1.00 95.62 80 VAL A C 1
ATOM 656 O O . VAL A 1 80 ? 2.569 -8.158 -8.741 1.00 95.62 80 VAL A O 1
ATOM 659 N N . SER A 1 81 ? 1.965 -9.159 -6.822 1.00 95.69 81 SER A N 1
ATOM 660 C CA . SER A 1 81 ? 3.104 -10.086 -6.771 1.00 95.69 81 SER A CA 1
ATOM 661 C C . SER A 1 81 ? 3.189 -10.954 -8.027 1.00 95.69 81 SER A C 1
ATOM 663 O O . SER A 1 81 ? 4.230 -10.979 -8.676 1.00 95.69 81 SER A O 1
ATOM 665 N N . ASN A 1 82 ? 2.081 -11.564 -8.458 1.00 95.94 82 ASN A N 1
ATOM 666 C CA . ASN A 1 82 ? 2.052 -12.394 -9.667 1.00 95.94 82 ASN A CA 1
ATOM 667 C C . ASN A 1 82 ? 2.412 -11.599 -10.932 1.00 95.94 82 ASN A C 1
ATOM 669 O O . ASN A 1 82 ? 3.044 -12.128 -11.848 1.00 95.94 82 ASN A O 1
ATOM 673 N N . ALA A 1 83 ? 1.992 -10.335 -11.025 1.00 95.25 83 ALA A N 1
ATOM 674 C CA . ALA A 1 83 ? 2.348 -9.479 -12.153 1.00 95.25 83 ALA A CA 1
ATOM 675 C C . ALA A 1 83 ? 3.846 -9.141 -12.158 1.00 95.25 83 ALA A C 1
ATOM 677 O O . ALA A 1 83 ? 4.470 -9.161 -13.219 1.00 95.25 83 ALA A O 1
ATOM 678 N N . ILE A 1 84 ? 4.424 -8.870 -10.983 1.00 96.12 84 ILE A N 1
ATOM 679 C CA . ILE A 1 84 ? 5.860 -8.619 -10.840 1.00 96.12 84 ILE A CA 1
ATOM 680 C C . ILE A 1 84 ? 6.657 -9.884 -11.187 1.00 96.12 84 ILE A C 1
ATOM 682 O O . ILE A 1 84 ? 7.602 -9.810 -11.968 1.00 96.12 84 ILE A O 1
ATOM 686 N N . GLU A 1 85 ? 6.251 -11.057 -10.701 1.00 96.06 85 GLU A N 1
ATOM 687 C CA . GLU A 1 85 ? 6.949 -12.328 -10.937 1.00 96.06 85 GLU A CA 1
ATOM 688 C C . GLU A 1 85 ? 7.121 -12.677 -12.423 1.00 96.06 85 GLU A C 1
ATOM 690 O O . GLU A 1 85 ? 8.140 -13.265 -12.797 1.00 96.06 85 GLU A O 1
ATOM 695 N N . LYS A 1 86 ? 6.170 -12.267 -13.274 1.00 95.81 86 LYS A N 1
ATOM 696 C CA . LYS A 1 86 ? 6.202 -12.465 -14.735 1.00 95.81 86 LYS A CA 1
ATOM 697 C C . LYS A 1 86 ? 7.269 -11.628 -15.453 1.00 95.81 86 LYS A C 1
ATOM 699 O O . LYS A 1 86 ? 7.572 -11.896 -16.618 1.00 95.81 86 LYS A O 1
ATOM 704 N N . ILE A 1 87 ? 7.846 -10.617 -14.803 1.00 96.44 87 ILE A N 1
ATOM 705 C CA . ILE A 1 87 ? 8.895 -9.781 -15.393 1.00 96.44 87 ILE A CA 1
ATOM 706 C C . ILE A 1 87 ? 10.201 -10.577 -15.477 1.00 96.44 87 ILE A C 1
ATOM 708 O O . ILE A 1 87 ? 10.712 -11.084 -14.482 1.00 96.44 87 ILE A O 1
ATOM 712 N N . LYS A 1 88 ? 10.800 -10.631 -16.672 1.00 95.25 88 LYS A N 1
ATOM 713 C CA . LYS A 1 88 ? 12.032 -11.405 -16.915 1.00 95.25 88 LYS A CA 1
ATOM 714 C C . LYS A 1 88 ? 13.241 -10.900 -16.122 1.00 95.25 88 LYS A C 1
ATOM 716 O O . LYS A 1 88 ? 14.065 -11.695 -15.683 1.00 95.25 88 LYS A O 1
ATOM 721 N N . SER A 1 89 ? 13.377 -9.582 -15.973 1.00 97.56 89 SER A N 1
ATOM 722 C CA . SER A 1 89 ? 14.524 -8.964 -15.300 1.00 97.56 89 SER A CA 1
ATOM 723 C C . SER A 1 89 ? 14.420 -9.126 -13.776 1.00 97.56 89 SER A C 1
ATOM 725 O O . SER A 1 89 ? 13.513 -8.543 -13.175 1.00 97.56 89 SER A O 1
ATOM 727 N N . PRO A 1 90 ? 15.348 -9.847 -13.114 1.00 97.38 90 PRO A N 1
ATOM 728 C CA . PRO A 1 90 ? 15.341 -9.981 -11.657 1.00 97.38 90 PRO A CA 1
ATOM 729 C C . PRO A 1 90 ? 15.522 -8.628 -10.963 1.00 97.38 90 PRO A C 1
ATOM 731 O O . PRO A 1 90 ? 14.846 -8.360 -9.978 1.00 97.38 90 PRO A O 1
ATOM 734 N N . THR A 1 91 ? 16.340 -7.733 -11.524 1.00 97.81 91 THR A N 1
ATOM 735 C CA . THR A 1 91 ? 16.543 -6.381 -10.989 1.00 97.81 91 THR A CA 1
ATOM 736 C C . THR A 1 91 ? 15.246 -5.573 -10.964 1.00 97.81 91 THR A C 1
ATOM 738 O O . THR A 1 91 ? 14.987 -4.864 -9.995 1.00 97.81 91 THR A O 1
ATOM 741 N N . TYR A 1 92 ? 14.412 -5.683 -12.005 1.00 98.25 92 TYR A N 1
ATOM 742 C CA . TYR A 1 92 ? 13.121 -4.989 -12.039 1.00 98.25 92 TYR A CA 1
ATOM 743 C C . TYR A 1 92 ? 12.134 -5.580 -11.042 1.00 98.25 92 TYR A C 1
ATOM 745 O O . TYR A 1 92 ? 11.444 -4.818 -10.371 1.00 98.25 92 TYR A O 1
ATOM 753 N N . ARG A 1 93 ? 12.113 -6.910 -10.891 1.00 98.25 93 ARG A N 1
ATOM 754 C CA . ARG A 1 93 ? 11.290 -7.570 -9.871 1.00 98.25 93 ARG A CA 1
ATOM 755 C C . ARG A 1 93 ? 11.630 -7.090 -8.470 1.00 98.25 93 ARG A C 1
ATOM 757 O O . ARG A 1 93 ? 10.759 -6.551 -7.798 1.00 98.25 93 ARG A O 1
ATOM 764 N N . THR A 1 94 ? 12.906 -7.162 -8.093 1.00 98.25 94 THR A N 1
ATOM 765 C CA . THR A 1 94 ? 13.376 -6.696 -6.782 1.00 98.25 94 THR A CA 1
ATOM 766 C C . THR A 1 94 ? 13.032 -5.228 -6.546 1.00 98.25 94 THR A C 1
ATOM 768 O O . THR A 1 94 ? 12.533 -4.880 -5.481 1.00 98.25 94 THR A O 1
ATOM 771 N N . LEU A 1 95 ? 13.252 -4.357 -7.535 1.00 98.38 95 LEU A N 1
ATOM 772 C CA . LEU A 1 95 ? 12.933 -2.936 -7.397 1.00 98.38 95 LEU A CA 1
ATOM 773 C C . LEU A 1 95 ? 11.434 -2.702 -7.161 1.00 98.38 95 LEU A C 1
ATOM 775 O O . LEU A 1 95 ? 11.067 -1.894 -6.308 1.00 98.38 95 LEU A O 1
ATOM 779 N N . LEU A 1 96 ? 10.565 -3.387 -7.911 1.00 98.19 96 LEU A N 1
ATOM 780 C CA . LEU A 1 96 ? 9.116 -3.231 -7.785 1.00 98.19 96 LEU A CA 1
ATOM 781 C C . LEU A 1 96 ? 8.575 -3.850 -6.490 1.00 98.19 96 LEU A C 1
ATOM 783 O O . LEU A 1 96 ? 7.722 -3.235 -5.860 1.00 98.19 96 LEU A O 1
ATOM 787 N N . GLU A 1 97 ? 9.088 -5.002 -6.057 1.00 97.81 97 GLU A N 1
ATOM 788 C CA . GLU A 1 97 ? 8.743 -5.605 -4.761 1.00 97.81 97 GLU A CA 1
ATOM 789 C C . GLU A 1 97 ? 9.118 -4.678 -3.606 1.00 97.81 97 GLU A C 1
ATOM 791 O O . GLU A 1 97 ? 8.272 -4.356 -2.772 1.00 97.81 97 GLU A O 1
ATOM 796 N N . LEU A 1 98 ? 10.357 -4.170 -3.598 1.00 98.06 98 LEU A N 1
ATOM 797 C CA . LEU A 1 98 ? 10.795 -3.234 -2.566 1.00 98.06 98 LEU A CA 1
ATOM 798 C C . LEU A 1 98 ? 9.921 -1.977 -2.544 1.00 98.06 98 LEU A C 1
ATOM 800 O O . LEU A 1 98 ? 9.584 -1.484 -1.470 1.00 98.06 98 LEU A O 1
ATOM 804 N N . ARG A 1 99 ? 9.536 -1.462 -3.718 1.00 97.75 99 ARG A N 1
ATOM 805 C CA . ARG A 1 99 ? 8.753 -0.229 -3.801 1.00 97.75 99 ARG A CA 1
ATOM 806 C C . ARG A 1 99 ? 7.287 -0.406 -3.422 1.00 97.75 99 ARG A C 1
ATOM 808 O O . ARG A 1 99 ? 6.746 0.458 -2.741 1.00 97.75 99 ARG A O 1
ATOM 815 N N . TYR A 1 100 ? 6.636 -1.440 -3.943 1.00 96.88 100 TYR A N 1
ATOM 816 C CA . TYR A 1 100 ? 5.178 -1.556 -3.911 1.00 96.88 100 TYR A CA 1
ATOM 817 C C . TYR A 1 100 ? 4.666 -2.583 -2.912 1.00 96.88 100 TYR A C 1
ATOM 819 O O . TYR A 1 100 ? 3.537 -2.427 -2.484 1.00 96.88 100 TYR A O 1
ATOM 827 N N . ILE A 1 101 ? 5.456 -3.593 -2.536 1.00 95.31 101 ILE A N 1
ATOM 828 C CA . ILE A 1 101 ? 5.053 -4.603 -1.545 1.00 95.31 101 ILE A CA 1
ATOM 829 C C . ILE A 1 101 ? 5.669 -4.293 -0.180 1.00 95.31 101 ILE A C 1
ATOM 831 O O . ILE A 1 101 ? 4.974 -4.324 0.828 1.00 95.31 101 ILE A O 1
ATOM 835 N N . ASN A 1 102 ? 6.957 -3.942 -0.152 1.00 95.75 102 ASN A N 1
ATOM 836 C CA . ASN A 1 102 ? 7.672 -3.627 1.090 1.00 95.75 102 ASN A CA 1
ATOM 837 C C . ASN A 1 102 ? 7.619 -2.133 1.449 1.00 95.75 102 ASN A C 1
ATOM 839 O O . ASN A 1 102 ? 8.256 -1.720 2.417 1.00 95.75 102 ASN A O 1
ATOM 843 N N . GLU A 1 103 ? 6.931 -1.333 0.627 1.00 94.88 103 GLU A N 1
ATOM 844 C CA . GLU A 1 103 ? 6.672 0.099 0.828 1.00 94.88 103 GLU A CA 1
ATOM 845 C C . GLU A 1 103 ? 7.930 0.947 1.094 1.00 94.88 103 GLU A C 1
ATOM 847 O O . GLU A 1 103 ? 7.865 2.013 1.706 1.00 94.88 103 GLU A O 1
ATOM 852 N N . ASN A 1 104 ? 9.093 0.511 0.598 1.00 97.12 104 ASN A N 1
ATOM 853 C CA . ASN A 1 104 ? 10.344 1.217 0.835 1.00 97.12 104 ASN A CA 1
ATOM 854 C C . ASN A 1 104 ? 10.394 2.559 0.101 1.00 97.12 104 ASN A C 1
ATOM 856 O O . ASN A 1 104 ? 9.888 2.731 -1.021 1.00 97.12 104 ASN A O 1
ATOM 860 N N . THR A 1 105 ? 11.070 3.519 0.727 1.00 97.75 105 THR A N 1
ATOM 861 C CA . THR A 1 105 ? 11.393 4.797 0.087 1.00 97.75 105 THR A CA 1
ATOM 862 C C . THR A 1 105 ? 12.422 4.596 -1.023 1.00 97.75 105 THR A C 1
ATOM 864 O O . THR A 1 105 ? 13.123 3.585 -1.090 1.00 97.75 105 THR A O 1
ATOM 867 N N . TRP A 1 106 ? 12.530 5.561 -1.933 1.00 98.19 106 TRP A N 1
ATOM 868 C CA . TRP A 1 106 ? 13.509 5.480 -3.019 1.00 98.19 106 TRP A CA 1
ATOM 869 C C . TRP A 1 106 ? 14.948 5.468 -2.495 1.00 98.19 106 TRP A C 1
ATOM 871 O O . TRP A 1 106 ? 15.811 4.801 -3.062 1.00 98.19 106 TRP A O 1
ATOM 881 N N . GLU A 1 107 ? 15.190 6.170 -1.393 1.00 97.94 107 GLU A N 1
ATOM 882 C CA . GLU A 1 107 ? 16.450 6.227 -0.666 1.00 97.94 107 GLU A CA 1
ATOM 883 C C . GLU A 1 107 ? 16.805 4.861 -0.067 1.00 97.94 107 GLU A C 1
ATOM 885 O O . GLU A 1 107 ? 17.916 4.370 -0.268 1.00 97.94 107 GLU A O 1
ATOM 890 N N . GLU A 1 108 ? 15.856 4.202 0.600 1.00 98.50 108 GLU A N 1
ATOM 891 C CA . GLU A 1 108 ? 16.049 2.850 1.134 1.00 98.50 108 GLU A CA 1
ATOM 892 C C . GLU A 1 108 ? 16.330 1.836 0.025 1.00 98.50 108 GLU A C 1
ATOM 894 O O . GLU A 1 108 ? 17.212 0.989 0.166 1.00 98.50 108 GLU A O 1
ATOM 899 N N . ILE A 1 109 ? 15.611 1.927 -1.097 1.00 98.38 109 ILE A N 1
ATOM 900 C CA . ILE A 1 109 ? 15.823 1.055 -2.259 1.00 98.38 109 ILE A CA 1
ATOM 901 C C . ILE A 1 109 ? 17.218 1.274 -2.843 1.00 98.38 109 ILE A C 1
ATOM 903 O O . ILE A 1 109 ? 17.916 0.305 -3.133 1.00 98.38 109 ILE A O 1
ATOM 907 N N . ALA A 1 110 ? 17.645 2.529 -2.985 1.00 98.19 110 ALA A N 1
ATOM 908 C CA . ALA A 1 110 ? 18.980 2.874 -3.463 1.00 98.19 110 ALA A CA 1
ATOM 909 C C . ALA A 1 110 ? 20.072 2.240 -2.593 1.00 98.19 110 ALA A C 1
ATOM 911 O O . ALA A 1 110 ? 20.993 1.614 -3.123 1.00 98.19 110 ALA A O 1
ATOM 912 N N . VAL A 1 111 ? 19.923 2.313 -1.267 1.00 98.31 111 VAL A N 1
ATOM 913 C CA . VAL A 1 111 ? 20.836 1.659 -0.320 1.00 98.31 111 VAL A CA 1
ATOM 914 C C . VAL A 1 111 ? 20.799 0.135 -0.473 1.00 98.31 111 VAL A C 1
ATOM 916 O O . VAL A 1 111 ? 21.852 -0.474 -0.652 1.00 98.31 111 VAL A O 1
ATOM 919 N N . LYS A 1 112 ? 19.611 -0.486 -0.457 1.00 98.12 112 LYS A N 1
ATOM 920 C CA . LYS A 1 112 ? 19.442 -1.951 -0.532 1.00 98.12 112 LYS A CA 1
ATOM 921 C C . LYS A 1 112 ? 19.947 -2.555 -1.844 1.00 98.12 112 LYS A C 1
ATOM 923 O O . LYS A 1 112 ? 20.477 -3.659 -1.843 1.00 98.12 112 LYS A O 1
ATOM 928 N N . MET A 1 113 ? 19.765 -1.853 -2.961 1.00 97.75 113 MET A N 1
ATOM 929 C CA . MET A 1 113 ? 20.190 -2.309 -4.289 1.00 97.75 113 MET A CA 1
ATOM 930 C C . MET A 1 113 ? 21.613 -1.865 -4.651 1.00 97.75 113 MET A C 1
ATOM 932 O O . MET A 1 113 ? 22.082 -2.186 -5.741 1.00 97.75 113 MET A O 1
ATOM 936 N N . HIS A 1 114 ? 22.290 -1.124 -3.767 1.00 97.75 114 HIS A N 1
ATOM 937 C CA . HIS A 1 114 ? 23.607 -0.533 -4.014 1.00 97.75 114 HIS A CA 1
ATOM 938 C C . HIS A 1 114 ? 23.655 0.315 -5.297 1.00 97.75 114 HIS A C 1
ATOM 940 O O . HIS A 1 114 ? 24.619 0.277 -6.063 1.00 97.75 114 HIS A O 1
ATOM 946 N N . TYR A 1 115 ? 22.602 1.100 -5.528 1.00 97.56 115 TYR A N 1
ATOM 947 C CA . TYR A 1 115 ? 22.485 2.001 -6.669 1.00 97.56 115 TYR A CA 1
ATOM 948 C C . TYR A 1 115 ? 22.402 3.456 -6.233 1.00 97.56 115 TYR A C 1
ATOM 950 O O . TYR A 1 115 ? 21.935 3.792 -5.150 1.00 97.56 115 TYR A O 1
ATOM 958 N N . HIS A 1 116 ? 22.812 4.357 -7.122 1.00 97.00 116 HIS A N 1
ATOM 959 C CA . HIS A 1 116 ?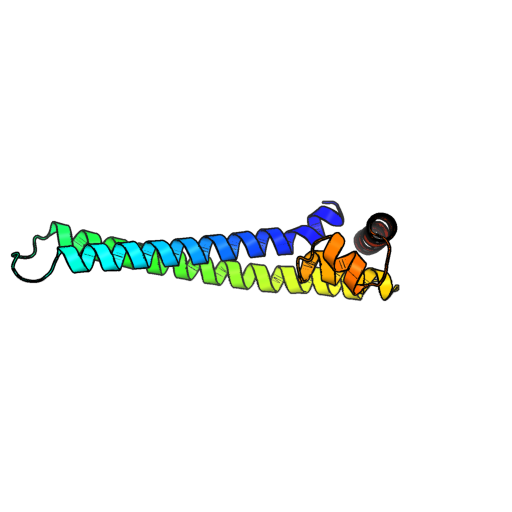 22.547 5.775 -6.928 1.00 97.00 116 HIS A CA 1
ATOM 960 C C . HIS A 1 116 ? 21.050 6.061 -7.069 1.00 97.00 116 HIS A C 1
ATOM 962 O O . HIS A 1 116 ? 20.388 5.531 -7.960 1.00 97.00 116 HIS A O 1
ATOM 968 N N . TYR A 1 117 ? 20.541 6.979 -6.247 1.00 97.88 117 TYR A N 1
ATOM 969 C CA . TYR A 1 117 ? 19.130 7.378 -6.214 1.00 97.88 117 TYR A CA 1
ATOM 970 C C . TYR A 1 117 ? 18.532 7.659 -7.603 1.00 97.88 117 TYR A C 1
ATOM 972 O O . TYR A 1 117 ? 17.493 7.116 -7.968 1.00 97.88 117 TYR A O 1
ATOM 980 N N . ARG A 1 118 ? 19.228 8.455 -8.430 1.00 97.94 118 ARG A N 1
ATOM 981 C CA . ARG A 1 118 ? 18.767 8.781 -9.792 1.00 97.94 118 ARG A CA 1
ATOM 982 C C . ARG A 1 118 ? 18.636 7.544 -10.681 1.00 97.94 118 ARG A C 1
ATOM 984 O O . ARG A 1 118 ? 17.732 7.485 -11.506 1.00 97.94 118 ARG A O 1
ATOM 991 N N . TRP A 1 119 ? 19.520 6.564 -10.507 1.00 97.94 119 TRP A N 1
ATOM 992 C CA . TRP A 1 119 ? 19.477 5.325 -11.275 1.00 97.94 119 TRP A CA 1
ATOM 993 C C . TRP A 1 119 ? 18.292 4.449 -10.871 1.00 97.94 119 TRP A C 1
ATOM 995 O O . TRP A 1 119 ? 17.654 3.865 -11.738 1.00 97.94 119 TRP A O 1
ATOM 1005 N N . VAL A 1 120 ? 17.933 4.418 -9.584 1.00 98.31 120 VAL A N 1
ATOM 1006 C CA . VAL A 1 120 ? 16.724 3.721 -9.114 1.00 98.31 120 VAL A CA 1
ATOM 1007 C C . VAL A 1 120 ? 15.466 4.288 -9.772 1.00 98.31 120 VAL A C 1
ATOM 1009 O O . VAL A 1 120 ? 14.636 3.517 -10.243 1.00 98.31 120 VAL A O 1
ATOM 1012 N N . LEU A 1 121 ? 15.333 5.615 -9.864 1.00 98.00 121 LEU A N 1
ATOM 1013 C CA . LEU A 1 121 ? 14.177 6.247 -10.512 1.00 98.00 121 LEU A CA 1
ATOM 1014 C C . LEU A 1 121 ? 14.101 5.940 -12.018 1.00 98.00 121 LEU A C 1
ATOM 1016 O O . LEU A 1 121 ? 13.025 5.664 -12.546 1.00 98.00 121 LEU A O 1
ATOM 1020 N N . GLU A 1 122 ? 15.242 5.937 -12.707 1.00 98.06 122 GLU A N 1
ATOM 1021 C CA . GLU A 1 122 ? 15.325 5.556 -14.122 1.00 98.06 122 GLU A CA 1
ATOM 1022 C C . GLU A 1 122 ? 14.962 4.073 -14.327 1.00 98.06 122 GLU A C 1
ATOM 1024 O O . GLU A 1 122 ? 14.142 3.731 -15.184 1.00 98.06 122 GLU A O 1
ATOM 1029 N N . LEU A 1 123 ? 15.526 3.177 -13.507 1.00 98.00 123 LEU A N 1
ATOM 1030 C CA . LEU A 1 123 ? 15.202 1.749 -13.529 1.00 98.00 123 LEU A CA 1
ATOM 1031 C C . LEU A 1 123 ? 13.726 1.501 -13.218 1.00 98.00 123 LEU A C 1
ATOM 1033 O O . LEU A 1 123 ? 13.122 0.631 -13.840 1.00 98.00 123 LEU A O 1
ATOM 1037 N N . HIS A 1 124 ? 13.140 2.269 -12.299 1.00 98.31 124 HIS A N 1
ATOM 1038 C CA . HIS A 1 124 ? 11.717 2.204 -11.984 1.00 98.31 124 HIS A CA 1
ATOM 1039 C C . HIS A 1 124 ? 10.854 2.517 -13.204 1.00 98.31 124 HIS A C 1
ATOM 1041 O O . HIS A 1 124 ? 9.960 1.735 -13.526 1.00 98.31 124 HIS A O 1
ATOM 1047 N N . GLY A 1 125 ? 11.157 3.598 -13.927 1.00 97.94 125 GLY A N 1
ATOM 1048 C CA . GLY A 1 125 ? 10.444 3.946 -15.158 1.00 97.94 125 GLY A CA 1
ATOM 1049 C C . GLY A 1 125 ? 10.485 2.818 -16.193 1.00 97.94 125 GLY A C 1
ATOM 1050 O O . GLY A 1 125 ? 9.457 2.464 -16.771 1.00 97.94 125 GLY A O 1
ATOM 1051 N N . ARG A 1 126 ? 11.650 2.186 -16.371 1.00 98.06 126 ARG A N 1
ATOM 1052 C CA . ARG A 1 126 ? 11.818 1.033 -17.276 1.00 98.06 126 ARG A CA 1
ATOM 1053 C C . ARG A 1 126 ? 11.069 -0.207 -16.786 1.00 98.06 126 ARG A C 1
ATOM 1055 O O . ARG A 1 126 ? 10.421 -0.88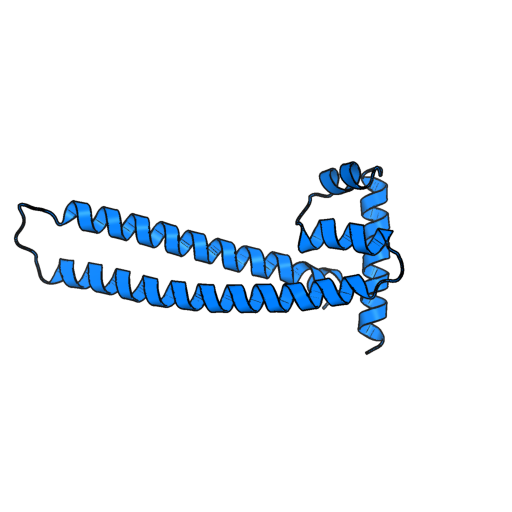3 -17.580 1.00 98.06 126 ARG A O 1
ATOM 1062 N N . ALA A 1 127 ? 11.103 -0.482 -15.485 1.00 97.75 127 ALA A N 1
ATOM 1063 C CA . ALA A 1 127 ? 10.378 -1.595 -14.882 1.00 97.75 127 ALA A CA 1
ATOM 1064 C C . ALA A 1 127 ? 8.856 -1.449 -15.067 1.00 97.75 127 ALA A C 1
ATOM 1066 O O . AL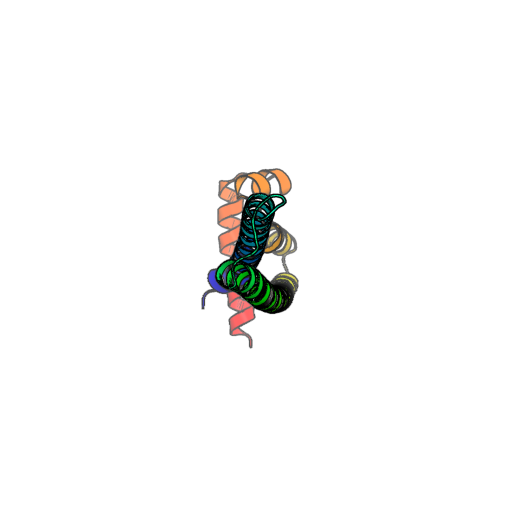A A 1 127 ? 8.180 -2.422 -15.396 1.00 97.75 127 ALA A O 1
ATOM 1067 N N . LEU A 1 128 ? 8.318 -0.229 -14.941 1.00 97.62 128 LEU A N 1
ATOM 1068 C CA . LEU A 1 128 ? 6.902 0.044 -15.203 1.00 97.62 128 LEU A CA 1
ATOM 1069 C C . LEU A 1 128 ? 6.504 -0.217 -16.661 1.00 97.62 128 LEU A C 1
ATOM 1071 O O . LEU A 1 128 ? 5.407 -0.715 -16.907 1.00 97.62 128 LEU A O 1
ATOM 1075 N N . GLN A 1 129 ? 7.379 0.076 -17.626 1.00 96.94 129 GLN A N 1
ATOM 1076 C CA . GLN A 1 129 ? 7.112 -0.222 -19.037 1.00 96.94 129 GLN A CA 1
ATOM 1077 C C . GLN A 1 129 ? 6.994 -1.729 -19.293 1.00 96.94 129 GLN A C 1
ATOM 1079 O O . GLN A 1 129 ? 6.161 -2.144 -20.095 1.00 96.94 129 GLN A O 1
ATOM 1084 N N . GLU A 1 130 ? 7.786 -2.559 -18.608 1.00 95.69 130 GLU A N 1
ATOM 1085 C CA . GLU A 1 130 ? 7.668 -4.020 -18.709 1.00 95.69 130 GLU A CA 1
ATOM 1086 C C . GLU A 1 130 ? 6.331 -4.524 -18.153 1.00 95.69 130 GLU A C 1
ATOM 1088 O O . GLU A 1 130 ? 5.689 -5.371 -18.772 1.00 95.69 130 GLU A O 1
ATOM 1093 N N . VAL A 1 131 ? 5.860 -3.954 -17.040 1.00 94.69 131 VAL A N 1
ATOM 1094 C CA . VAL A 1 131 ? 4.527 -4.265 -16.495 1.00 94.69 131 VAL A CA 1
ATOM 1095 C C . VAL A 1 131 ? 3.426 -3.874 -17.481 1.00 94.69 131 VAL A C 1
ATOM 1097 O O . VAL A 1 131 ? 2.496 -4.648 -17.696 1.00 94.69 131 VAL A O 1
ATOM 1100 N N . GLU A 1 132 ? 3.527 -2.701 -18.109 1.00 94.44 132 GLU A N 1
ATOM 1101 C CA . GLU A 1 132 ? 2.535 -2.250 -19.090 1.00 94.44 132 GLU A CA 1
ATOM 1102 C C . GLU A 1 132 ? 2.463 -3.206 -20.291 1.00 94.44 132 GLU A C 1
ATOM 1104 O O . GLU A 1 132 ? 1.374 -3.634 -20.668 1.00 94.44 132 GLU A O 1
ATOM 1109 N N . LYS A 1 133 ? 3.616 -3.643 -20.821 1.00 92.62 133 LYS A N 1
ATOM 1110 C CA . LYS A 1 133 ? 3.679 -4.630 -21.914 1.00 92.62 133 LYS A CA 1
ATOM 1111 C C . LYS A 1 133 ? 2.982 -5.940 -21.551 1.00 92.62 133 LYS A C 1
ATOM 1113 O O . LYS A 1 133 ? 2.241 -6.475 -22.369 1.00 92.62 133 LYS A O 1
ATOM 1118 N N . LEU A 1 134 ? 3.196 -6.446 -20.335 1.00 89.19 134 LEU A N 1
ATOM 1119 C CA . LEU A 1 134 ?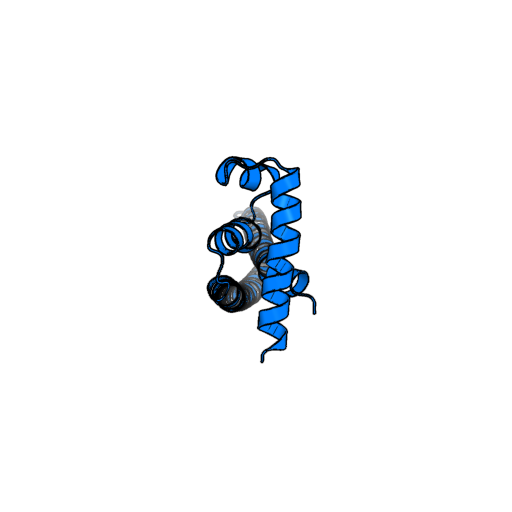 2.557 -7.679 -19.863 1.00 89.19 134 LEU A CA 1
ATOM 1120 C C . LEU A 1 134 ? 1.038 -7.529 -19.711 1.00 89.19 134 LEU A C 1
ATOM 1122 O O . LEU A 1 134 ? 0.308 -8.496 -19.912 1.00 89.19 134 LEU A O 1
ATOM 1126 N N . LYS A 1 135 ? 0.554 -6.325 -19.386 1.00 81.38 135 LYS A N 1
ATOM 1127 C CA . LYS A 1 135 ? -0.883 -6.033 -19.291 1.00 81.38 135 LYS A CA 1
ATOM 1128 C C . LYS A 1 135 ? -1.564 -5.906 -20.654 1.00 81.38 135 LYS A C 1
ATOM 1130 O O . LYS A 1 135 ? -2.748 -6.185 -20.734 1.00 81.38 135 LYS A O 1
ATOM 1135 N N . THR A 1 136 ? -0.856 -5.479 -21.703 1.00 77.06 136 THR A N 1
ATOM 1136 C CA . THR A 1 136 ? -1.425 -5.350 -23.063 1.00 77.06 136 THR A CA 1
ATOM 1137 C C . THR A 1 136 ? -1.455 -6.677 -23.837 1.00 77.06 136 THR A C 1
ATOM 1139 O O . THR A 1 136 ? -2.093 -6.768 -24.878 1.00 77.06 136 THR A O 1
ATOM 1142 N N . GLN A 1 137 ? -0.748 -7.708 -23.366 1.00 60.69 137 GLN A N 1
ATOM 1143 C CA . GLN A 1 137 ? -0.650 -9.017 -24.032 1.00 60.69 137 GLN A CA 1
ATOM 1144 C C . GLN A 1 137 ? -1.766 -10.008 -23.647 1.00 60.69 137 GLN A C 1
ATOM 1146 O O . GLN A 1 137 ? -1.735 -11.158 -24.087 1.00 60.69 137 GLN A O 1
ATOM 1151 N N . HIS A 1 138 ? -2.742 -9.570 -22.852 1.00 50.31 138 HIS A N 1
ATOM 1152 C CA . HIS A 1 138 ? -3.905 -10.332 -22.398 1.00 50.31 138 HIS A CA 1
ATOM 1153 C C . HIS A 1 138 ? -5.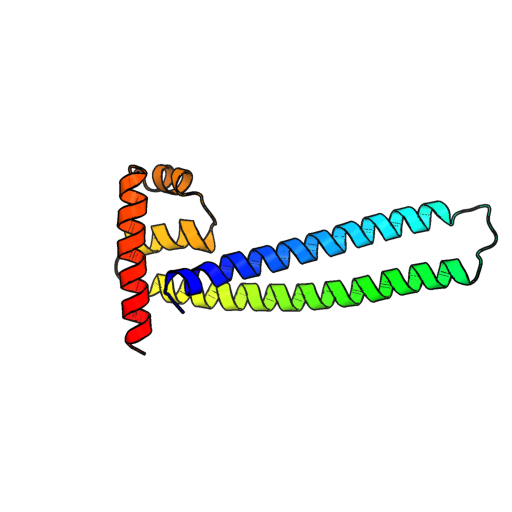181 -9.527 -22.635 1.00 50.31 138 HIS A C 1
ATOM 1155 O O . HIS A 1 138 ? -6.219 -10.174 -22.888 1.00 50.31 138 HIS A O 1
#